Protein 4NS0 (pdb70)

Radius of gyration: 14.64 Å; Cα contacts (8 Å, |Δi|>4): 319; chains: 1; bounding box: 28×30×43 Å

InterPro domains:
  IPR000008 C2 domain [PF00168] (398-503)
  IPR000008 C2 domain [PF00168] (557-660)
  IPR000008 C2 domain [PR00360] (572-584)
  IPR000008 C2 domain [PR00360] (601-614)
  IPR000008 C2 domain [PR00360] (625-633)
  IPR000008 C2 domain [PS50004] (382-504)
  IPR000008 C2 domain [PS50004] (540-673)
  IPR000008 C2 domain [SM00239] (398-503)
  IPR000008 C2 domain [SM00239] (556-670)
  IPR001565 Synaptotagmin [PR00399] (544-559)
  IPR001565 Synaptotagmin [PR00399] (559-572)
  IPR001565 Synaptotagmin [PR00399] (616-631)
  IPR001565 Synaptotagmin [PR00399] (636-646)
  IPR010911 Rab-binding domain [PS50916] (40-157)
  IPR011011 Zinc finger, FYVE/PHD-type [SSF57903] (45-164)
  IPR013083 Zinc finger, RING/FYVE/PHD-type [G3DSA:3.30.40.10] (37-170)
  IPR017455 Zinc finger, FYVE-related [PS50178] (88-145)
  IPR028698 Rabphilin-3A, FYVE domain [cd15762] (88-168)
  IPR035892 C2 domain superfamily [G3DSA:2.60.40.150] (373-510)
  IPR035892 C2 domain superfamily [G3DSA:2.60.40.150] (519-684)

Nearest PDB structures (foldseek):
  4ns0-assembly1_A  TM=1.008E+00  e=4.549E-25  Rattus norvegicus
  4lcv-assembly3_C  TM=9.552E-01  e=8.498E-20  Rattus norvegicus
  4lcv-assembly4_D  TM=9.697E-01  e=1.005E-18  Rattus norvegicus
  4ts6-assembly1_A  TM=8.677E-01  e=3.413E-12  Drosophila melanogaster
  2bwq-assembly1_A  TM=8.516E-01  e=2.772E-11  Rattus norvegicus

CATH classification: 2.60.40.150

Secondary structure (DSSP, 8-state):
---EEEEEEEEEGGGTEEEEEEEEEESPPP--TTS---EEEEEEEES--SGGGEEEPPP--S-SS-EEEEEEEEES--HHHHHH-EEEEEEEEE-TTS-EEEEEEEEEEGGG--TT--EEEEEE-B--

Sequence (128 aa):
TLGALEFSLLYDQDNSNLQCCTIIRAKGLKPMDSNGLADPYVKLHLLPGASKSNKLRTKTLRNTRNPVWNETLQYHGITEEDMQRKTLRISVCDEDKFGHNEFIGETRFSLKKLKANQRKNFNICLERV

GO terms:
  GO:0005509 calcium ion binding (F, IDA)
  GO:0005544 calcium-dependent phospholipid binding (F, IDA)
  GO:0043197 dendritic spine (C, IDA)
  GO:0045211 postsynaptic membrane (C, IDA)
  GO:0008021 synaptic vesicle (C, IDA)
  GO:0016020 membrane (C, EXP)
  GO:2000310 regulation of NMDA receptor activity (P, IMP)
  GO:0097061 dendritic spine organization (P, IMP)
  GO:0005515 protein binding (F, IPI)
  GO:0070679 inositol 1,4,5 trisphosphate binding (F, IDA)
  GO:0005546 phosphatidylinositol-4,5-bisphosphate binding (F, IDA)
  GO:0019898 extrinsic component of membrane (C, IDA)
  GO:0030141 secretory granule (C, IDA)
  GO:0030672 synaptic vesicle membrane (C, IDA)
  GO:0008270 zinc ion binding (F, IDA)
  GO:0008430 selenium binding (F, IDA)
  GO:0042301 phosphate ion binding (F, IDA)
  GO:0044877 protein-containing complex binding (F, IDA)
  GO:0032991 protein-containing complex (C, IDA)
  GO:0005509 calcium ion binding (F, TAS)

Solvent-accessible surface area: 7291 Å² total; per-residue (Å²): 144,32,10,26,0,44,2,5,0,33,8,44,81,125,103,39,8,0,42,0,26,0,49,85,0,96,44,5,80,76,79,81,114,110,22,67,21,24,0,13,0,32,0,28,7,61,94,39,95,72,187,95,19,87,49,99,2,146,33,33,201,137,35,110,84,1,84,18,118,52,58,16,79,12,129,53,8,65,71,56,30,15,56,188,40,35,0,48,0,1,0,0,16,52,44,131,174,53,130,67,55,58,0,0,10,26,119,21,48,1,105,130,16,86,41,93,114,112,85,111,23,110,45,95,9,116,131,145

Structure (mmCIF, N/CA/C/O backbone):
data_4NS0
#
_entry.id   4NS0
#
_cell.length_a   37.970
_cell.length_b   38.910
_cell.length_c   88.720
_cell.angle_alpha   90.00
_cell.angle_beta   90.00
_cell.angle_gamma   90.00
#
_symmetry.space_group_name_H-M   'P 21 21 21'
#
loop_
_entity.id
_entity.type
_entity.pdbx_description
1 polymer Rabphilin-3A
2 non-polymer '[(2R)-2-octanoyloxy-3-[oxidanyl-[(1R,2R,3S,4R,5R,6S)-2,3,6-tris(oxidanyl)-4,5-diphosphonooxy-cyclohexyl]oxy-phosphoryl]oxy-propyl] octanoate'
3 non-polymer 'SULFATE ION'
4 water water
#
loop_
_atom_site.group_PDB
_atom_site.id
_atom_site.type_symbol
_atom_site.label_atom_id
_atom_site.label_alt_id
_atom_site.label_comp_id
_atom_site.label_asym_id
_atom_site.label_entity_id
_atom_site.label_seq_id
_atom_site.pdbx_PDB_ins_code
_atom_site.Cartn_x
_atom_site.Cartn_y
_atom_site.Cartn_z
_atom_site.occupancy
_atom_site.B_iso_or_equiv
_atom_site.auth_seq_id
_atom_site.auth_comp_id
_atom_site.auth_asym_id
_atom_site.auth_atom_id
_atom_site.pdbx_PDB_model_num
ATOM 1 N N . THR A 1 5 ? -4.473 18.944 37.494 1.00 36.96 382 THR A N 1
ATOM 2 C CA . THR A 1 5 ? -3.476 19.678 38.316 1.00 35.09 382 THR A CA 1
ATOM 3 C C . THR A 1 5 ? -2.355 18.771 38.840 1.00 32.25 382 THR A C 1
ATOM 4 O O . THR A 1 5 ? -1.768 19.054 39.888 1.00 30.77 382 THR A O 1
ATOM 8 N N . LEU A 1 6 ? -2.044 17.698 38.115 1.00 29.02 383 LEU A N 1
ATOM 9 C CA . LEU A 1 6 ? -0.963 16.793 38.532 1.00 27.10 383 LEU A CA 1
ATOM 10 C C . LEU A 1 6 ? 0.397 17.437 38.340 1.00 24.61 383 LEU A C 1
ATOM 11 O O . LEU A 1 6 ? 1.290 17.271 39.165 1.00 23.73 383 LEU A O 1
ATOM 16 N N . GLY A 1 7 ? 0.550 18.169 37.243 1.00 22.93 384 GLY A N 1
ATOM 17 C CA . GLY A 1 7 ? 1.820 18.812 36.922 1.00 22.79 384 GLY A CA 1
ATOM 18 C C . GLY A 1 7 ? 2.179 18.673 35.461 1.00 21.40 384 GLY A C 1
ATOM 19 O O . GLY A 1 7 ? 1.709 17.770 34.779 1.00 21.43 384 GLY A O 1
ATOM 20 N N . ALA A 1 8 ? 3.014 19.584 34.984 1.00 21.11 385 ALA A N 1
ATOM 21 C CA . ALA A 1 8 ? 3.369 19.638 33.566 1.00 20.97 385 ALA A CA 1
ATOM 22 C C . ALA A 1 8 ? 4.800 19.161 33.351 1.00 19.78 385 ALA A C 1
ATOM 23 O O . ALA A 1 8 ? 5.693 19.567 34.072 1.00 18.56 385 ALA A O 1
ATOM 25 N N . LEU A 1 9 ? 5.004 18.305 32.352 1.00 19.87 386 LEU A N 1
ATOM 26 C CA . LEU A 1 9 ? 6.329 17.752 32.059 1.00 19.55 386 LEU A CA 1
ATOM 27 C C . LEU A 1 9 ? 6.860 18.264 30.724 1.00 19.91 386 LEU A C 1
ATOM 28 O O . LEU A 1 9 ? 6.109 18.396 29.762 1.00 20.30 386 LEU A O 1
ATOM 33 N N . GLU A 1 10 ? 8.162 18.519 30.679 1.00 20.14 387 GLU A N 1
ATOM 34 C CA . GLU A 1 10 ? 8.832 18.991 29.475 1.00 20.94 387 GLU A CA 1
ATOM 35 C C . GLU A 1 10 ? 9.922 18.003 29.085 1.00 19.19 387 GLU A C 1
ATOM 36 O O . GLU A 1 10 ? 10.703 17.576 29.925 1.00 17.96 387 GLU A O 1
ATOM 42 N N . PHE A 1 11 ? 9.966 17.639 27.808 1.00 18.71 388 PHE A N 1
ATOM 43 C CA . PHE A 1 11 ? 10.951 16.689 27.300 1.00 18.19 388 PHE A CA 1
ATOM 44 C C . PHE A 1 11 ? 11.115 16.796 25.787 1.00 17.89 388 PHE A C 1
ATOM 45 O O . PHE A 1 11 ? 10.266 17.360 25.096 1.00 16.86 388 PHE A O 1
ATOM 53 N N . SER A 1 12 ? 12.231 16.265 25.299 1.00 18.02 389 SER A N 1
ATOM 54 C CA . SER A 1 12 ? 12.563 16.276 23.870 1.00 18.52 389 SER A CA 1
ATOM 55 C C . SER A 1 12 ? 13.056 14.907 23.444 1.00 18.76 389 SER A C 1
ATOM 56 O O . SER A 1 12 ? 13.862 14.287 24.137 1.00 18.48 389 SER A O 1
ATOM 59 N N . LEU A 1 13 ? 12.576 14.456 22.287 1.00 19.01 390 LEU A N 1
ATOM 60 C CA . LEU A 1 13 ? 12.965 13.174 21.723 1.00 19.10 390 LEU A CA 1
ATOM 61 C C . LEU A 1 13 ? 13.668 13.340 20.379 1.00 19.13 390 LEU A C 1
ATOM 62 O O . LEU A 1 13 ? 13.287 14.193 19.568 1.00 19.14 390 LEU A O 1
ATOM 67 N N . LEU A 1 14 ? 14.680 12.502 20.162 1.00 19.44 391 LEU A N 1
ATOM 68 C CA . LEU A 1 14 ? 15.393 12.413 18.891 1.00 19.71 391 LEU A CA 1
ATOM 69 C C . LEU A 1 14 ? 15.807 10.964 18.648 1.00 19.28 391 LEU A C 1
ATOM 70 O O . LEU A 1 14 ? 16.451 10.347 19.490 1.00 17.94 391 LEU A O 1
ATOM 75 N N . TYR A 1 15 ? 15.428 10.435 17.487 1.00 19.57 392 TYR A N 1
ATOM 76 C CA . TYR A 1 15 ? 15.864 9.116 17.060 1.00 20.21 392 TYR A CA 1
ATOM 77 C C . TYR A 1 15 ? 16.963 9.251 16.036 1.00 20.49 392 TYR A C 1
ATOM 78 O O . TYR A 1 15 ? 16.699 9.429 14.845 1.00 20.63 392 TYR A O 1
ATOM 87 N N . ASP A 1 16 ? 18.198 9.166 16.522 1.00 21.43 393 ASP A N 1
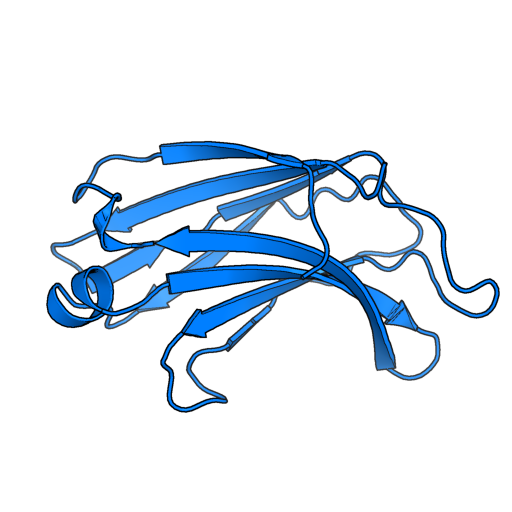ATOM 88 C CA . ASP A 1 16 ? 19.387 9.087 15.676 1.00 21.93 393 ASP A CA 1
ATOM 89 C C . ASP A 1 16 ? 19.417 7.710 15.013 1.00 21.79 393 ASP A C 1
ATOM 90 O O . ASP A 1 16 ? 20.008 6.757 15.529 1.00 20.98 393 ASP A O 1
ATOM 95 N N . GLN A 1 17 ? 18.751 7.630 13.867 1.00 22.16 394 GLN A N 1
ATOM 96 C CA . GLN A 1 17 ? 18.459 6.364 13.210 1.00 22.47 394 GLN A CA 1
ATOM 97 C C . GLN A 1 17 ? 19.716 5.603 12.826 1.00 22.37 394 GLN A C 1
ATOM 98 O O . GLN A 1 17 ? 19.841 4.412 13.122 1.00 22.32 394 GLN A O 1
ATOM 104 N N . ASP A 1 18 ? 20.641 6.296 12.169 1.00 22.69 395 ASP A N 1
ATOM 105 C CA . ASP A 1 18 ? 21.878 5.681 11.672 1.00 23.37 395 ASP A CA 1
ATOM 106 C C . ASP A 1 18 ? 22.710 5.022 12.779 1.00 21.56 395 ASP A C 1
ATOM 107 O O . ASP A 1 18 ? 23.435 4.066 12.532 1.00 20.97 395 ASP A O 1
ATOM 112 N N . ASN A 1 19 ? 22.585 5.523 14.003 1.00 20.17 396 ASN A N 1
ATOM 113 C CA . ASN A 1 19 ? 23.300 4.951 15.131 1.00 19.30 396 ASN A CA 1
ATOM 114 C C . ASN A 1 19 ? 22.435 4.116 16.079 1.00 18.03 396 ASN A C 1
ATOM 115 O O . ASN A 1 19 ? 22.900 3.685 17.127 1.00 17.74 396 ASN A O 1
ATOM 120 N N . SER A 1 20 ? 21.198 3.849 15.673 1.00 18.28 397 SER A N 1
ATOM 121 C CA . SER A 1 20 ? 20.267 3.035 16.450 1.00 18.27 397 SER A CA 1
ATOM 122 C C . SER A 1 20 ? 20.171 3.549 17.884 1.00 18.12 397 SER A C 1
ATOM 123 O O . SER A 1 20 ? 20.296 2.786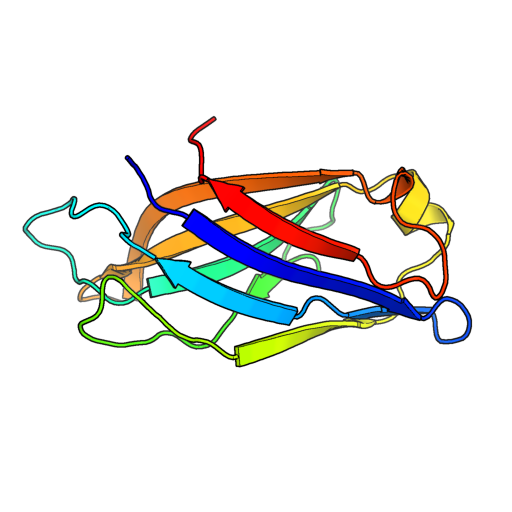 18.826 1.00 17.62 397 SER A O 1
ATOM 126 N N . ASN A 1 21 ? 19.938 4.853 18.007 1.00 18.84 398 ASN A N 1
ATOM 127 C CA . ASN A 1 21 ? 19.963 5.553 19.293 1.00 19.55 398 ASN A CA 1
ATOM 128 C C . ASN A 1 21 ? 18.781 6.510 19.463 1.00 19.06 398 ASN A C 1
ATOM 129 O O . ASN A 1 21 ? 18.675 7.516 18.769 1.00 18.40 398 ASN A O 1
ATOM 134 N N . LEU A 1 22 ? 17.896 6.191 20.402 1.00 19.12 399 LEU A N 1
ATOM 135 C CA . LEU A 1 22 ? 16.796 7.078 20.764 1.00 19.20 399 LEU A CA 1
ATOM 136 C C . LEU A 1 22 ? 17.165 7.900 21.989 1.00 19.61 399 LEU A C 1
ATOM 137 O O . LEU A 1 22 ? 17.304 7.355 23.092 1.00 19.04 399 LEU A O 1
ATOM 142 N N . GLN A 1 23 ? 17.308 9.206 21.795 1.00 19.63 400 GLN A N 1
ATOM 143 C CA . GLN A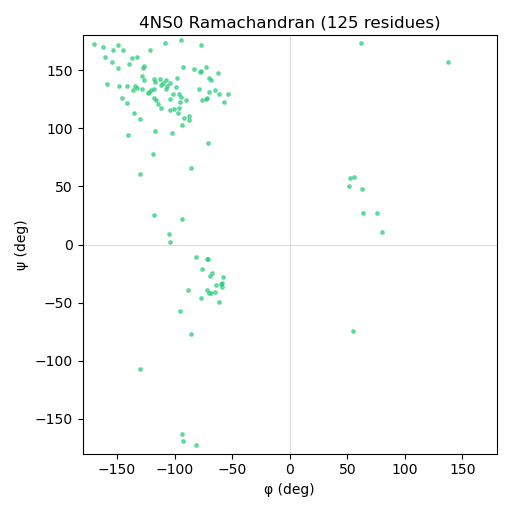 1 23 ? 17.767 10.102 22.853 1.00 20.33 400 GLN A CA 1
ATOM 144 C C . GLN A 1 23 ? 16.579 10.823 23.466 1.00 19.07 400 GLN A C 1
ATOM 145 O O . GLN A 1 23 ? 15.892 11.588 22.773 1.00 18.19 400 GLN A O 1
ATOM 151 N N . CYS A 1 24 ? 16.336 10.563 24.753 1.00 17.99 401 CYS A N 1
ATOM 152 C CA A CYS A 1 24 ? 15.211 11.148 25.472 0.50 17.45 401 CYS A CA 1
ATOM 153 C CA B CYS A 1 24 ? 15.208 11.171 25.465 0.50 18.43 401 CYS A CA 1
ATOM 154 C C . CYS A 1 24 ? 15.709 12.143 26.518 1.00 17.54 401 CYS A C 1
ATOM 155 O O . CYS A 1 24 ? 16.251 11.745 27.566 1.00 16.60 401 CYS A O 1
ATOM 160 N N . THR A 1 25 ? 15.535 13.429 26.230 1.00 17.05 402 THR A N 1
ATOM 161 C CA . THR A 1 25 ? 15.978 14.484 27.135 1.00 16.73 402 THR A CA 1
ATOM 162 C C . THR A 1 25 ? 14.842 14.854 28.077 1.00 16.31 402 THR A C 1
ATOM 163 O O . THR A 1 25 ? 13.844 15.446 27.659 1.00 15.53 402 THR A O 1
ATOM 167 N N . ILE A 1 26 ? 14.992 14.469 29.342 1.00 15.91 403 ILE A N 1
ATOM 168 C CA . ILE A 1 26 ? 14.020 14.804 30.368 1.00 16.26 403 ILE A CA 1
ATOM 169 C C . ILE A 1 26 ? 14.405 16.161 30.933 1.00 15.54 403 ILE A C 1
ATOM 170 O O . ILE A 1 26 ? 15.384 16.279 31.671 1.00 15.94 403 ILE A O 1
ATOM 175 N N . ILE A 1 27 ? 13.623 17.174 30.590 1.00 15.38 404 ILE A N 1
ATOM 176 C CA . ILE A 1 27 ? 13.979 18.561 30.872 1.00 15.57 404 ILE A CA 1
ATOM 177 C C . ILE A 1 27 ? 13.554 18.979 32.286 1.00 15.77 404 ILE A C 1
ATOM 178 O O . ILE A 1 27 ? 14.386 19.047 33.197 1.00 15.33 404 ILE A O 1
ATOM 183 N N . ARG A 1 28 ? 12.266 19.237 32.474 1.00 16.49 405 ARG A N 1
ATOM 184 C CA . ARG A 1 28 ? 11.761 19.721 33.761 1.00 17.14 405 ARG A CA 1
ATOM 185 C C . ARG A 1 28 ? 10.308 19.335 33.965 1.00 16.82 405 ARG A C 1
ATOM 186 O O . ARG A 1 28 ? 9.628 18.924 33.039 1.00 16.73 405 ARG A O 1
ATOM 194 N N . ALA A 1 29 ? 9.846 19.490 35.197 1.00 17.21 406 ALA A N 1
ATOM 195 C CA . ALA A 1 29 ? 8.431 19.447 35.507 1.00 17.46 406 ALA A CA 1
ATOM 196 C C . ALA A 1 29 ? 8.049 20.686 36.295 1.00 17.79 406 ALA A C 1
ATOM 197 O O . ALA A 1 29 ? 8.866 21.265 37.002 1.00 17.68 406 ALA A O 1
ATOM 199 N N . LYS A 1 30 ? 6.795 21.094 36.152 1.00 19.21 407 LYS A N 1
ATOM 200 C CA . LYS A 1 30 ? 6.289 22.277 36.834 1.00 20.23 407 LYS A CA 1
ATOM 201 C C . LYS A 1 30 ? 4.996 21.945 37.577 1.00 19.51 407 LYS A C 1
ATOM 202 O O . LYS A 1 30 ? 4.110 21.312 37.029 1.00 19.72 407 LYS A O 1
ATOM 208 N N . GLY A 1 31 ? 4.902 22.383 38.823 1.00 19.37 408 GLY A N 1
ATOM 209 C CA . GLY A 1 31 ? 3.686 22.218 39.611 1.00 19.65 408 GLY A CA 1
ATOM 210 C C . GLY A 1 31 ? 3.302 20.771 39.867 1.00 19.21 408 GLY A C 1
ATOM 211 O O . GLY A 1 31 ? 2.150 20.395 39.685 1.00 19.71 408 GLY A O 1
ATOM 212 N N . LEU A 1 32 ? 4.269 19.965 40.287 1.00 18.82 409 LEU A N 1
ATOM 213 C CA . LEU A 1 32 ? 4.007 18.579 40.679 1.00 18.88 409 LEU A CA 1
ATOM 214 C C . LEU A 1 32 ? 3.115 18.562 41.912 1.00 19.06 409 LEU A C 1
ATOM 215 O O . LEU A 1 32 ? 3.366 19.288 42.851 1.00 18.74 409 LEU A O 1
ATOM 220 N N . LYS A 1 33 ? 2.070 17.740 41.880 1.00 20.48 410 LYS A N 1
ATOM 221 C CA . LYS A 1 33 ? 1.021 17.778 42.904 1.00 20.78 410 LYS A CA 1
ATOM 222 C C . LYS A 1 33 ? 1.509 17.214 44.222 1.00 20.10 410 LYS A C 1
ATOM 223 O O . LYS A 1 33 ? 1.997 16.079 44.266 1.00 19.23 410 LYS A O 1
ATOM 229 N N . PRO A 1 34 ? 1.375 18.000 45.300 1.00 20.57 411 PRO A N 1
ATOM 230 C CA . PRO A 1 34 ? 1.612 17.499 46.652 1.00 21.39 411 PRO A CA 1
ATOM 231 C C . PRO A 1 34 ? 0.646 16.364 47.006 1.00 21.66 411 PRO A C 1
ATOM 232 O O . PRO A 1 34 ? -0.554 16.499 46.790 1.00 20.67 411 PRO A O 1
ATOM 236 N N . MET A 1 35 ? 1.167 15.247 47.502 1.00 21.88 412 MET A N 1
ATOM 237 C CA . MET A 1 35 ? 0.313 14.087 47.778 1.00 23.37 412 MET A CA 1
ATOM 238 C C . MET A 1 35 ? 0.521 13.531 49.189 1.00 21.38 412 MET A C 1
ATOM 239 O O . MET A 1 35 ? 0.064 14.151 50.150 1.00 20.75 412 MET A O 1
ATOM 244 N N . ASP A 1 36 ? 1.173 12.378 49.319 1.00 19.50 413 ASP A N 1
ATOM 245 C CA . ASP A 1 36 ? 1.306 11.718 50.612 1.00 19.04 413 ASP A CA 1
ATOM 246 C C . ASP A 1 36 ? 1.971 12.661 51.614 1.00 17.72 413 ASP A C 1
ATOM 247 O O . ASP A 1 36 ? 3.069 13.120 51.384 1.00 16.35 413 ASP A O 1
ATOM 252 N N . SER A 1 37 ? 1.297 12.922 52.729 1.00 17.14 414 SE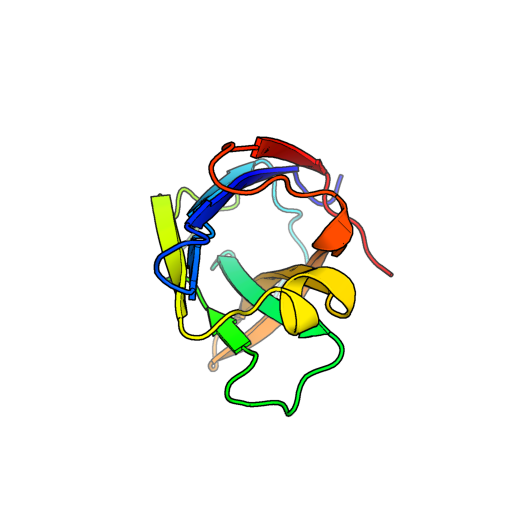R A N 1
ATOM 253 C CA . SER A 1 37 ? 1.849 13.771 53.787 1.00 16.86 414 SER A CA 1
ATOM 254 C C . SER A 1 37 ? 3.170 13.233 54.333 1.00 16.87 414 SER A C 1
ATOM 255 O O . SER A 1 37 ? 4.060 14.006 54.668 1.00 17.54 414 SER A O 1
ATOM 258 N N . ASN A 1 38 ? 3.282 11.916 54.435 1.00 16.98 415 ASN A N 1
ATOM 259 C CA . ASN A 1 38 ? 4.494 11.275 54.959 1.00 17.77 415 ASN A CA 1
ATOM 260 C C . ASN A 1 38 ? 5.623 11.135 53.924 1.00 17.69 415 ASN A C 1
ATOM 261 O O . ASN A 1 38 ? 6.752 10.814 54.282 1.00 18.39 415 ASN A O 1
ATOM 266 N N . GLY A 1 39 ? 5.313 11.386 52.653 1.00 17.43 416 GLY A N 1
ATOM 267 C CA . GLY A 1 39 ? 6.288 11.285 51.573 1.00 17.72 416 GLY A CA 1
ATOM 268 C C . GLY A 1 39 ? 7.165 12.510 51.451 1.00 17.56 416 GLY A C 1
ATOM 269 O O . GLY A 1 39 ? 7.115 13.409 52.284 1.00 17.96 416 GLY A O 1
ATOM 270 N N . LEU A 1 40 ? 7.968 12.541 50.391 1.00 17.35 417 LEU A N 1
ATOM 271 C CA . LEU A 1 40 ? 8.885 13.641 50.153 1.00 17.03 417 LEU A CA 1
ATOM 272 C C . LEU A 1 40 ? 8.686 14.218 48.765 1.00 16.55 417 LEU A C 1
ATOM 273 O O . LEU A 1 40 ? 8.249 13.530 47.843 1.00 16.22 417 LEU A O 1
ATOM 278 N N . ALA A 1 41 ? 9.021 15.492 48.621 1.00 16.02 418 ALA A N 1
ATOM 279 C CA . ALA A 1 41 ? 9.055 16.119 47.315 1.00 16.38 418 ALA A CA 1
ATOM 280 C C . ALA A 1 41 ? 10.417 15.856 46.675 1.00 15.82 418 ALA A C 1
ATOM 281 O O . ALA A 1 41 ? 11.191 16.784 46.446 1.00 15.44 418 ALA A O 1
ATOM 283 N N . ASP A 1 42 ? 10.680 14.578 46.381 1.00 15.45 419 ASP A N 1
ATOM 284 C CA . ASP A 1 42 ? 11.937 14.128 45.771 1.00 15.21 419 ASP A CA 1
ATOM 285 C C . ASP A 1 42 ? 11.632 13.479 44.429 1.00 14.79 419 ASP A C 1
ATOM 286 O O . ASP A 1 42 ? 11.617 12.248 44.310 1.00 14.41 419 ASP A O 1
ATOM 291 N N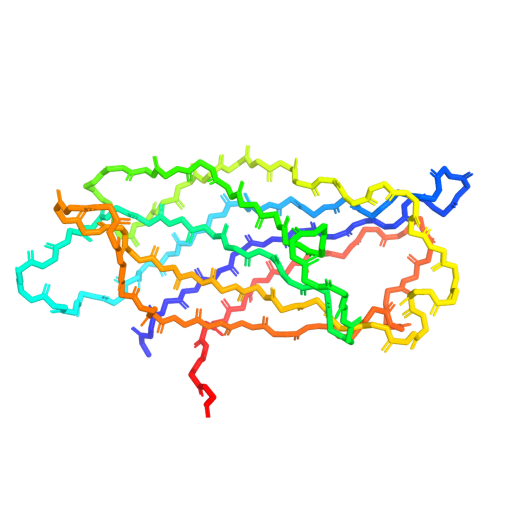 . PRO A 1 43 ? 11.376 14.308 43.404 1.00 14.92 420 PRO A N 1
ATOM 292 C CA . PRO A 1 43 ? 10.909 13.788 42.122 1.00 14.85 420 PRO A CA 1
ATOM 293 C C . PRO A 1 43 ? 11.978 13.145 41.227 1.00 14.78 420 PRO A C 1
ATOM 294 O O . PRO A 1 43 ? 13.148 13.536 41.254 1.00 14.69 420 PRO A O 1
ATOM 298 N N . TYR A 1 44 ? 11.546 12.164 40.437 1.00 14.74 421 TYR A N 1
ATOM 299 C CA . TYR A 1 44 ? 12.376 11.539 39.407 1.00 14.81 421 TYR A CA 1
ATOM 300 C C . TYR A 1 44 ? 11.511 10.958 38.298 1.00 14.37 421 TYR A C 1
ATOM 301 O O . TYR A 1 44 ? 10.327 10.670 38.487 1.00 13.44 421 TYR A O 1
ATOM 310 N N . VAL A 1 45 ? 12.110 10.797 37.126 1.00 14.87 422 VAL A N 1
ATOM 311 C CA . VAL A 1 45 ? 11.396 10.253 35.967 1.00 14.95 422 VAL A CA 1
ATOM 312 C C . VAL A 1 45 ? 11.869 8.840 35.587 1.00 14.93 422 VAL A C 1
ATOM 313 O O . VAL A 1 45 ? 13.066 8.540 35.583 1.00 14.22 422 VAL A O 1
ATOM 317 N N . LYS A 1 46 ? 10.911 7.989 35.247 1.00 15.22 423 LYS A N 1
ATOM 318 C CA . LYS A 1 46 ? 11.195 6.656 34.762 1.00 15.66 423 LYS A CA 1
ATOM 319 C C . LYS A 1 46 ? 10.689 6.514 33.342 1.00 16.43 423 LYS A C 1
ATOM 320 O O . LYS A 1 46 ? 9.605 7.007 32.995 1.00 15.27 423 LYS A O 1
ATOM 326 N N . LEU A 1 47 ? 11.496 5.840 32.531 1.00 16.64 424 LEU A N 1
ATOM 327 C CA . LEU A 1 47 ? 11.164 5.525 31.149 1.00 17.90 424 LEU A CA 1
ATOM 328 C C . LEU A 1 47 ? 10.958 4.019 31.008 1.00 18.09 424 LEU A C 1
ATOM 329 O O . LEU A 1 47 ? 11.722 3.218 31.568 1.00 16.93 424 LEU A O 1
ATOM 334 N N . HIS A 1 48 ? 9.919 3.654 30.263 1.00 19.14 425 HIS A N 1
ATOM 335 C CA . HIS A 1 48 ? 9.606 2.265 29.946 1.00 21.85 425 HIS A CA 1
ATOM 336 C C . HIS A 1 48 ? 9.243 2.144 28.468 1.00 23.14 425 HIS A C 1
ATOM 337 O O . HIS A 1 48 ? 8.437 2.918 27.963 1.00 22.90 425 HIS A O 1
ATOM 344 N N . LEU A 1 49 ? 9.831 1.156 27.794 1.00 25.75 426 LEU A N 1
ATOM 345 C CA . LEU A 1 49 ? 9.455 0.789 26.425 1.00 27.39 426 LEU A CA 1
ATOM 346 C C . LEU A 1 49 ? 8.478 -0.377 26.456 1.00 28.27 426 LEU A C 1
ATOM 347 O O . LEU A 1 49 ? 8.827 -1.466 26.914 1.00 28.91 426 LEU A O 1
ATOM 352 N N . LEU A 1 50 ? 7.267 -0.139 25.951 1.00 29.42 427 LEU A N 1
ATOM 353 C CA . LEU A 1 50 ? 6.182 -1.122 25.979 1.00 31.47 427 LEU A CA 1
ATOM 354 C C . LEU A 1 50 ? 5.729 -1.520 24.565 1.00 31.46 427 LEU A C 1
ATOM 355 O O . LEU A 1 50 ? 5.378 -0.655 23.769 1.00 31.03 427 LEU A O 1
ATOM 360 N N . PRO A 1 51 ? 5.716 -2.830 24.254 1.00 34.11 428 PRO A N 1
ATOM 361 C CA . PRO A 1 51 ? 6.100 -3.942 25.123 1.00 35.54 428 PRO A CA 1
ATOM 362 C C . PRO A 1 51 ? 7.613 -4.090 25.235 1.00 38.07 428 PRO A C 1
ATOM 363 O O . PRO A 1 51 ? 8.352 -3.766 24.298 1.00 39.42 428 PRO A O 1
ATOM 367 N N . GLY A 1 52 ? 8.062 -4.559 26.390 1.00 40.93 429 GLY A N 1
ATOM 368 C CA . GLY A 1 52 ? 9.487 -4.709 26.661 1.00 44.72 429 GLY A CA 1
ATOM 369 C C . GLY A 1 52 ? 9.740 -5.923 27.521 1.00 48.04 429 GLY A C 1
ATOM 370 O O . GLY A 1 52 ? 8.810 -6.498 28.093 1.00 48.97 429 GLY A O 1
ATOM 371 N N . ALA A 1 53 ? 11.007 -6.306 27.621 1.00 51.86 430 ALA A N 1
ATOM 372 C CA . ALA A 1 53 ? 11.391 -7.496 28.375 1.00 55.22 430 ALA A CA 1
ATOM 373 C C . ALA A 1 53 ? 11.785 -7.190 29.828 1.00 55.70 430 ALA A C 1
ATOM 374 O O . ALA A 1 53 ? 12.494 -7.980 30.447 1.00 58.76 430 ALA A O 1
ATOM 376 N N . SER A 1 54 ? 11.320 -6.057 30.363 1.00 56.63 431 SER A N 1
ATOM 377 C CA . SER A 1 54 ? 11.638 -5.607 31.728 1.00 57.24 431 SER A CA 1
ATOM 378 C C . SER A 1 54 ? 13.137 -5.351 31.925 1.00 56.48 431 SER A C 1
ATOM 379 O O . SER A 1 54 ? 13.940 -5.625 31.032 1.00 57.78 431 SER A O 1
ATOM 382 N N . LYS A 1 55 ? 13.500 -4.809 33.088 1.00 52.43 432 LYS A N 1
ATOM 383 C CA . LYS A 1 55 ? 14.897 -4.478 33.421 1.00 50.69 432 LYS A CA 1
ATOM 384 C C . LYS A 1 55 ? 15.588 -3.564 32.390 1.00 45.75 432 LYS A C 1
ATOM 385 O O . LYS A 1 55 ? 15.797 -2.376 32.651 1.00 46.69 432 LYS A O 1
ATOM 391 N N . SER A 1 56 ? 15.945 -4.122 31.235 1.00 41.09 433 SER A N 1
ATOM 392 C CA . SER A 1 56 ? 16.637 -3.369 30.190 1.00 37.94 433 SER A CA 1
ATOM 393 C C . SER A 1 56 ? 15.776 -2.297 29.513 1.00 35.20 433 SER A C 1
ATOM 394 O O . SER A 1 56 ? 16.309 -1.297 29.025 1.00 35.02 433 SER A O 1
ATOM 397 N N . ASN A 1 57 ? 14.458 -2.493 29.489 1.00 31.17 434 ASN A N 1
ATOM 398 C CA . ASN A 1 57 ? 13.554 -1.497 28.905 1.00 28.97 434 ASN A CA 1
ATOM 399 C C . ASN A 1 57 ? 13.425 -0.226 29.752 1.00 26.58 434 ASN A C 1
ATOM 400 O O . ASN A 1 57 ? 12.901 0.786 29.288 1.00 26.34 434 ASN A O 1
ATOM 405 N N . LYS A 1 58 ? 13.913 -0.284 30.988 1.00 25.14 435 LYS A N 1
ATOM 406 C CA . LYS A 1 58 ? 13.741 0.795 31.960 1.00 24.31 435 LYS A CA 1
ATOM 407 C C . LYS A 1 58 ? 14.977 1.705 32.063 1.00 22.56 435 LYS A C 1
ATOM 408 O O . LYS A 1 58 ? 16.109 1.226 32.114 1.00 21.20 435 LYS A O 1
ATOM 414 N N . LEU A 1 59 ? 14.740 3.016 32.085 1.00 20.41 436 LEU A N 1
ATOM 415 C CA . LEU A 1 59 ? 15.772 3.987 32.412 1.00 19.90 436 LEU A CA 1
ATOM 416 C C . LEU A 1 59 ? 15.202 4.963 33.418 1.00 19.62 436 LEU A C 1
ATOM 417 O O . LEU A 1 59 ? 13.980 5.068 33.561 1.00 19.79 436 LEU A O 1
ATOM 422 N N . ARG A 1 60 ? 16.089 5.671 34.108 1.00 18.51 437 ARG A N 1
ATOM 423 C CA . ARG A 1 60 ? 15.698 6.508 35.225 1.00 18.47 437 ARG A CA 1
ATOM 424 C C . ARG A 1 60 ? 16.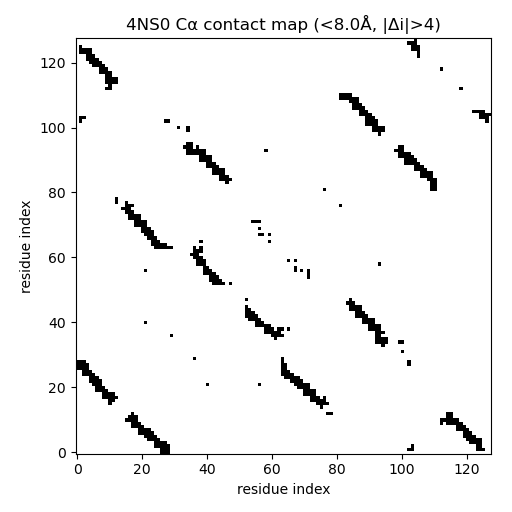588 7.735 35.361 1.00 17.12 437 ARG A C 1
ATOM 425 O O . ARG A 1 60 ? 17.807 7.637 35.281 1.00 16.36 437 ARG A O 1
ATOM 433 N N . THR A 1 61 ? 15.962 8.880 35.606 1.00 15.83 438 THR A N 1
ATOM 434 C CA . THR A 1 61 ? 16.677 10.128 35.858 1.00 15.40 438 THR A CA 1
ATOM 435 C C . THR A 1 61 ? 17.249 10.201 37.264 1.00 15.67 438 THR A C 1
ATOM 436 O O . THR A 1 61 ? 16.951 9.369 38.116 1.00 14.98 438 THR A O 1
ATOM 440 N N . LYS A 1 62 ? 18.053 11.231 37.492 1.00 16.76 439 LYS A N 1
ATOM 441 C CA . LYS A 1 62 ? 18.498 11.597 38.839 1.00 18.49 439 LYS A CA 1
ATOM 442 C C . LYS A 1 62 ? 17.298 11.988 39.700 1.00 17.87 439 LYS A C 1
ATOM 443 O O . LYS A 1 62 ? 16.308 12.514 39.192 1.00 17.63 439 LYS A O 1
ATOM 449 N N . THR A 1 63 ? 17.387 11.707 40.997 1.00 17.58 440 THR A N 1
ATOM 450 C CA . THR A 1 63 ? 16.372 12.122 41.956 1.00 17.70 440 THR A CA 1
ATOM 451 C C . THR A 1 63 ? 16.786 13.448 42.587 1.00 18.33 440 THR A C 1
ATOM 452 O O . THR A 1 63 ? 17.898 13.592 43.094 1.00 17.72 440 THR A O 1
ATOM 456 N N . LEU A 1 64 ? 15.887 14.418 42.527 1.00 18.93 441 LEU A N 1
ATOM 457 C CA . LEU A 1 64 ? 16.125 15.719 43.122 1.00 20.17 441 LEU A CA 1
ATOM 458 C C . LEU A 1 64 ? 15.534 15.741 44.540 1.00 20.43 441 LEU A C 1
ATOM 459 O O . LEU A 1 64 ? 14.922 14.767 44.979 1.00 19.88 441 LEU A O 1
ATOM 464 N N . ARG A 1 65 ? 15.740 16.837 45.258 1.00 21.45 442 ARG A N 1
ATOM 465 C CA . ARG A 1 65 ? 15.346 16.920 46.668 1.00 22.45 442 ARG A CA 1
ATOM 466 C C . ARG A 1 65 ? 14.613 18.212 46.929 1.00 21.23 442 ARG A C 1
ATOM 467 O O . ARG A 1 65 ? 15.047 19.259 46.481 1.00 20.12 442 ARG A O 1
ATOM 475 N N . ASN A 1 66 ? 13.504 18.119 47.662 1.00 21.49 443 ASN A N 1
ATOM 476 C CA . ASN A 1 66 ? 12.758 19.287 48.139 1.00 21.40 443 ASN A CA 1
ATOM 477 C C . ASN A 1 66 ? 12.341 20.240 47.016 1.00 19.93 443 ASN A C 1
ATOM 478 O O . ASN A 1 66 ? 12.694 21.406 47.026 1.00 19.37 443 ASN A O 1
ATOM 483 N N . THR A 1 67 ? 11.586 19.731 46.047 1.00 19.31 444 THR A N 1
ATOM 484 C CA . THR A 1 67 ? 11.110 20.555 44.938 1.00 18.97 444 THR A CA 1
ATOM 485 C C . THR A 1 67 ? 9.881 19.943 44.256 1.00 19.20 444 THR A C 1
ATOM 486 O O . THR A 1 67 ? 9.809 18.729 44.051 1.00 18.71 444 THR A O 1
ATOM 490 N N . ARG A 1 68 ? 8.916 20.800 43.931 1.00 19.77 445 ARG A N 1
ATOM 491 C CA . ARG A 1 68 ? 7.768 20.443 43.099 1.00 20.76 445 ARG A CA 1
ATOM 492 C C . ARG A 1 68 ? 7.927 21.001 41.675 1.00 19.33 445 ARG A C 1
ATOM 493 O O . ARG A 1 68 ? 7.041 20.840 40.831 1.00 18.88 445 ARG A O 1
ATOM 501 N N . ASN A 1 69 ? 9.056 21.660 41.423 1.00 18.93 446 ASN A N 1
ATOM 502 C CA . ASN A 1 69 ? 9.384 22.187 40.107 1.00 18.68 446 ASN A CA 1
ATOM 503 C C . ASN A 1 69 ? 10.784 21.771 39.675 1.00 17.81 446 ASN A C 1
ATOM 504 O O . ASN A 1 69 ? 11.631 22.620 39.437 1.00 16.43 446 ASN A O 1
ATOM 509 N N . PRO A 1 70 ? 11.027 20.452 39.555 1.00 16.90 447 PRO A N 1
ATOM 510 C CA . PRO A 1 70 ? 12.362 19.938 39.304 1.00 16.92 447 PRO A CA 1
ATOM 511 C C . PRO A 1 70 ? 12.876 20.238 37.909 1.00 16.56 447 PRO A C 1
ATOM 512 O O . PRO A 1 70 ? 12.111 20.230 36.956 1.00 15.27 447 PRO A O 1
ATOM 516 N N . VAL A 1 71 ? 14.175 20.517 37.834 1.00 17.61 448 VAL A N 1
ATOM 517 C CA . VAL A 1 71 ? 14.904 20.669 36.571 1.00 18.30 448 VAL A CA 1
ATOM 518 C C . VAL A 1 71 ? 15.970 19.573 36.513 1.00 17.88 448 VAL A C 1
ATOM 519 O O . VAL A 1 71 ? 17.042 19.700 37.101 1.00 16.84 448 VAL A O 1
ATOM 523 N N . TRP A 1 72 ? 15.653 18.486 35.819 1.00 17.32 449 TRP A N 1
ATOM 524 C CA . TRP A 1 72 ? 16.586 17.380 35.659 1.00 17.42 449 TRP A CA 1
ATOM 525 C C . TRP A 1 72 ? 17.670 17.673 34.614 1.00 17.88 449 TRP A C 1
ATOM 526 O O . TRP A 1 72 ? 18.839 17.397 34.850 1.00 18.17 449 TRP A O 1
ATOM 537 N N . ASN A 1 73 ? 17.266 18.193 33.454 1.00 18.44 450 ASN A N 1
ATOM 538 C CA . ASN A 1 73 ? 18.202 18.556 32.383 1.00 18.41 450 ASN A CA 1
ATOM 539 C C . ASN A 1 73 ? 19.112 17.391 32.043 1.00 18.07 450 ASN A C 1
ATOM 540 O O . ASN A 1 73 ? 20.332 17.504 32.126 1.00 18.28 450 ASN A O 1
ATOM 545 N N . GLU A 1 74 ? 18.512 16.266 31.671 1.00 17.43 451 GLU A N 1
ATOM 546 C CA . GLU A 1 74 ? 19.249 15.023 31.516 1.00 17.95 451 GLU A CA 1
ATOM 547 C C . GLU A 1 74 ? 18.751 14.224 30.321 1.00 16.96 451 GLU A C 1
ATOM 548 O O . GLU A 1 74 ? 17.551 14.090 30.123 1.00 16.14 451 GLU A O 1
ATOM 554 N N . THR A 1 75 ? 19.683 13.678 29.545 1.00 16.69 452 THR A N 1
ATOM 555 C CA . THR A 1 75 ? 19.344 12.866 28.378 1.00 17.02 452 THR A CA 1
ATOM 556 C C . THR A 1 75 ? 19.555 11.388 28.664 1.00 16.91 452 THR A C 1
ATOM 557 O O . THR A 1 75 ? 20.665 10.941 28.909 1.00 17.76 452 THR A O 1
ATOM 561 N N . LEU A 1 76 ? 18.470 10.633 28.637 1.00 16.81 453 LEU A N 1
ATOM 562 C CA . LEU A 1 76 ? 18.534 9.189 28.785 1.00 17.08 453 LEU A CA 1
ATOM 563 C C . LEU A 1 76 ? 18.536 8.595 27.388 1.00 17.60 453 LEU A C 1
ATOM 564 O O . LEU A 1 76 ? 17.700 8.944 26.568 1.00 17.22 453 LEU A O 1
ATOM 569 N N . GLN A 1 77 ? 19.493 7.711 27.123 1.00 18.14 454 GLN A N 1
ATOM 570 C CA . GLN A 1 77 ? 19.706 7.176 25.796 1.00 18.49 454 GLN A CA 1
ATOM 571 C C . GLN A 1 77 ? 19.421 5.676 25.753 1.00 18.14 454 GLN A C 1
ATOM 572 O O . GLN A 1 77 ? 20.037 4.904 26.479 1.00 17.40 454 GLN A O 1
ATOM 578 N N . TYR A 1 78 ? 18.476 5.287 24.897 1.00 18.20 455 TYR A N 1
ATOM 579 C CA . TYR A 1 78 ? 18.222 3.886 24.584 1.00 18.65 455 TYR A CA 1
ATOM 580 C C . TYR A 1 78 ? 19.028 3.514 23.344 1.00 18.76 455 TYR A C 1
ATOM 581 O O . TYR A 1 78 ? 18.648 3.856 22.222 1.00 18.78 455 TYR A O 1
ATOM 590 N N . HIS A 1 79 ? 20.132 2.819 23.560 1.00 19.59 456 HIS A N 1
ATOM 591 C CA . HIS A 1 79 ? 20.948 2.292 22.471 1.00 20.54 456 HIS A CA 1
ATOM 592 C C . HIS A 1 79 ? 20.419 0.971 21.948 1.00 20.58 456 HIS A C 1
ATOM 593 O O . HIS A 1 79 ? 19.784 0.206 22.673 1.00 20.59 456 HIS A O 1
ATOM 600 N N . GLY A 1 80 ? 20.678 0.712 20.670 1.00 21.03 457 GLY A N 1
ATOM 601 C CA . GLY A 1 80 ? 20.212 -0.508 20.016 1.00 21.05 457 GLY A CA 1
ATOM 602 C C . GLY A 1 80 ? 18.733 -0.486 19.673 1.00 21.00 457 GLY A C 1
ATOM 603 O O . GLY A 1 80 ? 18.085 -1.533 19.605 1.00 22.05 457 GLY A O 1
ATOM 604 N N . ILE A 1 81 ? 18.196 0.709 19.462 1.00 20.81 458 ILE A N 1
ATOM 605 C CA . ILE A 1 81 ? 16.809 0.868 19.075 1.00 21.20 458 ILE A CA 1
ATOM 606 C C . ILE A 1 81 ? 16.722 0.846 17.553 1.00 21.20 458 ILE A C 1
ATOM 607 O O . ILE A 1 81 ? 17.391 1.643 16.879 1.00 19.53 458 ILE A O 1
ATOM 612 N N . THR A 1 82 ? 15.894 -0.071 17.035 1.00 21.01 459 THR A N 1
ATOM 613 C CA . THR A 1 82 ? 15.752 -0.302 15.603 1.00 22.10 459 THR A CA 1
ATOM 614 C C . THR A 1 82 ? 14.423 0.196 15.047 1.00 22.65 459 THR A C 1
ATOM 615 O O . THR A 1 82 ? 13.547 0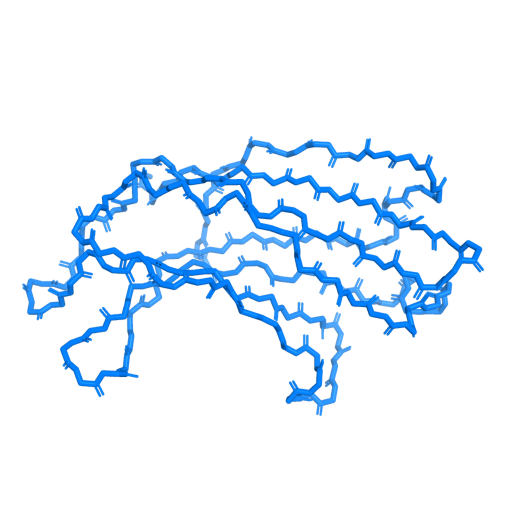.597 15.797 1.00 21.16 459 THR A O 1
ATOM 619 N N . GLU A 1 83 ? 14.287 0.140 13.720 1.00 24.11 460 GLU A N 1
ATOM 620 C CA . GLU A 1 83 ? 13.034 0.488 13.038 1.00 25.90 460 GLU A CA 1
ATOM 621 C C . GLU A 1 83 ? 11.880 -0.391 13.502 1.00 26.19 460 GLU A C 1
ATOM 622 O O . GLU A 1 83 ? 10.739 0.065 13.556 1.00 25.31 460 GLU A O 1
ATOM 624 N N . GLU A 1 84 ? 12.190 -1.652 13.810 1.00 26.65 461 GLU A N 1
ATOM 625 C CA . GLU A 1 84 ? 11.218 -2.584 14.371 1.00 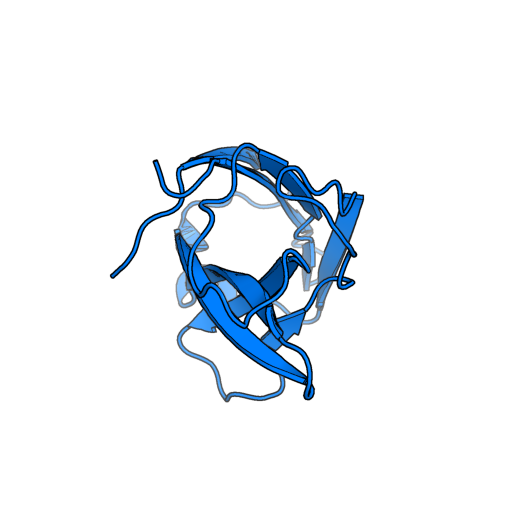27.58 461 GLU A CA 1
ATOM 626 C C . GLU A 1 84 ? 10.754 -2.145 15.754 1.00 26.93 461 GLU A C 1
ATOM 627 O O . GLU A 1 84 ? 9.571 -2.260 16.076 1.00 27.57 461 GLU A O 1
ATOM 629 N N . ASP A 1 85 ? 11.680 -1.659 16.576 1.00 26.61 462 ASP A N 1
ATOM 630 C CA . ASP A 1 85 ? 11.325 -1.146 17.901 1.00 26.09 462 ASP A CA 1
ATOM 631 C C . ASP A 1 85 ? 10.512 0.138 17.771 1.00 25.72 462 ASP A C 1
ATOM 632 O O . ASP A 1 85 ? 9.521 0.324 18.474 1.00 24.83 462 ASP A O 1
ATOM 637 N N . MET A 1 86 ? 10.914 1.013 16.852 1.00 26.04 463 MET A N 1
ATOM 638 C CA . MET A 1 86 ? 10.207 2.278 16.660 1.00 26.35 463 MET A CA 1
ATOM 639 C C . MET A 1 86 ? 8.779 2.027 16.178 1.00 27.08 463 MET A C 1
ATOM 640 O O . MET A 1 86 ? 7.866 2.750 16.553 1.00 27.84 463 MET A O 1
ATOM 645 N N . GLN A 1 87 ? 8.598 0.982 15.370 1.00 27.44 464 GLN A N 1
ATOM 646 C CA . GLN A 1 87 ? 7.281 0.574 14.877 1.00 28.10 464 GLN A CA 1
ATOM 647 C C . GLN A 1 87 ? 6.392 -0.020 15.963 1.00 27.91 464 GLN A C 1
ATOM 648 O O . GLN A 1 87 ? 5.193 0.272 16.018 1.00 28.91 464 GLN A O 1
ATOM 650 N N . ARG A 1 88 ? 6.977 -0.857 16.815 1.00 27.63 465 ARG A N 1
ATOM 651 C CA . ARG A 1 88 ? 6.211 -1.641 17.787 1.00 27.75 465 ARG A CA 1
ATOM 652 C C . ARG A 1 88 ? 5.974 -0.942 19.114 1.00 27.07 465 ARG A C 1
ATOM 653 O O . ARG A 1 88 ? 4.881 -1.046 19.688 1.00 27.63 465 ARG A O 1
ATOM 661 N N . LYS A 1 89 ? 6.986 -0.230 19.601 1.00 25.28 466 LYS A N 1
ATOM 662 C CA . LYS A 1 89 ? 7.029 0.180 21.008 1.00 24.19 466 LYS A CA 1
ATOM 663 C C . LYS A 1 89 ? 6.452 1.560 21.327 1.00 22.56 466 LYS A C 1
ATOM 664 O O . LYS A 1 89 ? 6.447 2.460 20.493 1.00 21.03 466 LYS A O 1
ATOM 670 N N . THR A 1 90 ? 5.973 1.704 22.562 1.00 21.59 467 THR A N 1
ATOM 671 C CA . THR A 1 90 ? 5.480 2.977 23.082 1.00 21.00 467 THR A CA 1
ATOM 672 C C . THR A 1 90 ? 6.340 3.419 24.274 1.00 20.05 467 THR A C 1
ATOM 673 O O . THR A 1 90 ? 6.632 2.622 25.149 1.00 20.13 467 THR A O 1
ATOM 677 N N . LEU A 1 91 ? 6.742 4.686 24.290 1.00 19.41 468 LEU A N 1
ATOM 678 C CA . LEU A 1 91 ? 7.545 5.226 25.383 1.00 19.31 468 LEU A CA 1
ATOM 679 C C . LEU A 1 91 ? 6.640 5.744 26.493 1.00 19.24 468 LEU A C 1
ATOM 680 O O . LEU A 1 91 ? 5.973 6.754 26.313 1.00 19.05 468 LEU A O 1
ATOM 685 N N . ARG A 1 92 ? 6.632 5.053 27.634 1.00 18.84 469 ARG A N 1
ATOM 686 C CA . ARG A 1 92 ? 5.894 5.509 28.801 1.00 18.81 469 ARG A CA 1
ATOM 687 C C . ARG A 1 92 ? 6.829 6.280 29.733 1.00 18.18 469 ARG A C 1
ATOM 688 O O . ARG A 1 92 ? 7.855 5.747 30.181 1.00 17.96 469 ARG A O 1
ATOM 696 N N . ILE A 1 93 ? 6.465 7.529 30.013 1.00 16.90 470 ILE A N 1
ATOM 697 C CA . ILE A 1 93 ? 7.244 8.400 30.875 1.00 16.82 470 ILE A CA 1
ATOM 698 C C . ILE A 1 93 ? 6.455 8.645 32.156 1.00 16.37 470 ILE A C 1
ATOM 699 O O . ILE A 1 93 ? 5.366 9.204 32.118 1.00 14.85 470 ILE A O 1
ATOM 704 N N . SER A 1 94 ? 7.007 8.211 33.284 1.00 15.96 471 SER A N 1
ATOM 705 C CA . SER A 1 94 ? 6.301 8.294 34.560 1.00 16.49 471 SER A CA 1
ATOM 706 C C . SER A 1 94 ? 7.087 9.091 35.577 1.00 15.86 471 SER A C 1
ATOM 707 O O . SER A 1 94 ? 8.286 8.856 35.756 1.00 15.82 471 SER A O 1
ATOM 710 N N . VAL A 1 95 ? 6.402 10.039 36.222 1.00 15.27 472 VAL A N 1
ATOM 711 C CA . VAL A 1 95 ? 6.976 10.882 37.273 1.00 15.16 472 VAL A CA 1
ATOM 712 C C . VAL A 1 95 ? 6.551 10.380 38.657 1.00 14.99 472 VAL A C 1
ATOM 713 O O . VAL A 1 95 ? 5.364 10.162 38.901 1.00 13.89 472 VAL A O 1
ATOM 717 N N . CYS A 1 96 ? 7.524 10.204 39.551 1.00 15.34 473 CYS A N 1
ATOM 718 C CA . CYS A 1 96 ? 7.275 9.701 40.909 1.00 16.57 473 CYS A CA 1
ATOM 719 C C . CYS A 1 96 ? 8.119 10.434 41.947 1.00 16.48 473 CYS A C 1
ATOM 720 O O . CYS A 1 96 ? 9.178 10.969 41.617 1.00 15.71 473 CYS A O 1
ATOM 723 N N . ASP A 1 97 ? 7.644 10.447 43.192 1.00 17.11 474 ASP A N 1
ATOM 724 C CA . ASP A 1 97 ? 8.374 11.037 44.322 1.00 17.82 474 ASP A CA 1
ATOM 725 C C . ASP A 1 97 ? 8.969 9.926 45.170 1.00 18.36 474 ASP A C 1
ATOM 726 O O . ASP A 1 97 ? 8.241 9.052 45.630 1.00 17.35 474 ASP A O 1
ATOM 731 N N . GLU A 1 98 ? 10.286 9.974 45.392 1.00 18.71 475 GLU A N 1
ATOM 732 C CA . GLU A 1 98 ? 10.953 8.974 46.213 1.00 19.56 475 GLU A CA 1
ATOM 733 C C . GLU A 1 98 ? 10.695 9.319 47.676 1.00 19.56 475 GLU A C 1
ATOM 734 O O . GLU A 1 98 ? 10.804 10.471 48.077 1.00 19.96 475 GLU A O 1
ATOM 740 N N . ASP A 1 99 ? 10.320 8.314 48.461 1.00 20.17 476 ASP A N 1
ATOM 741 C CA . ASP A 1 99 ? 9.938 8.520 49.857 1.00 20.09 476 ASP A CA 1
ATOM 742 C C . ASP A 1 99 ? 11.124 8.332 50.816 1.00 19.79 476 ASP A C 1
ATOM 743 O O . ASP A 1 99 ? 12.272 8.230 50.382 1.00 19.24 476 ASP A O 1
ATOM 748 N N . LYS A 1 100 ? 10.844 8.271 52.110 1.00 19.89 477 LYS A N 1
ATOM 749 C CA . LYS A 1 100 ? 11.900 8.238 53.118 1.00 20.80 477 LYS A CA 1
ATOM 750 C C . LYS A 1 100 ? 12.755 6.968 53.121 1.00 20.95 477 LYS A C 1
ATOM 751 O O . LYS A 1 100 ? 13.910 7.011 53.569 1.00 19.93 477 LYS A O 1
ATOM 757 N N . PHE A 1 101 ? 12.210 5.861 52.617 1.00 21.15 478 PHE A N 1
ATOM 758 C CA . PHE A 1 101 ? 12.909 4.572 52.626 1.00 23.28 478 PHE A CA 1
ATOM 759 C C . PHE A 1 101 ? 13.204 3.973 51.249 1.00 23.62 478 PHE A C 1
ATOM 760 O O . PHE A 1 101 ? 13.366 2.755 51.110 1.00 23.72 478 PHE A O 1
ATOM 768 N N . GLY A 1 102 ? 13.302 4.816 50.231 1.00 23.77 479 GLY A N 1
ATOM 769 C CA . GLY A 1 102 ? 13.697 4.346 48.911 1.00 24.11 479 GLY A CA 1
ATOM 770 C C . GLY A 1 102 ? 12.582 3.692 48.118 1.00 24.15 479 GLY A C 1
ATOM 771 O O . GLY A 1 102 ? 12.835 3.089 47.091 1.00 24.72 479 GLY A O 1
ATOM 772 N N . HIS A 1 103 ? 11.351 3.808 48.605 1.00 24.29 480 HIS A N 1
ATOM 773 C CA . HIS A 1 103 ? 10.165 3.445 47.832 1.00 23.86 480 HIS A CA 1
ATOM 774 C C . HIS A 1 103 ? 9.680 4.723 47.158 1.00 22.53 480 HIS A C 1
ATOM 775 O O . HIS A 1 103 ? 10.445 5.672 47.060 1.00 21.88 480 HIS A O 1
ATOM 782 N N . ASN A 1 104 ? 8.434 4.755 46.679 1.00 21.87 481 ASN A N 1
ATOM 783 C CA . ASN A 1 104 ? 7.919 5.942 45.996 1.00 20.83 481 ASN A CA 1
ATOM 784 C C . ASN A 1 104 ? 6.403 6.016 45.882 1.00 19.95 481 ASN A C 1
ATOM 785 O O . ASN A 1 104 ? 5.681 5.049 46.152 1.00 18.69 481 ASN A O 1
ATOM 790 N N . GLU A 1 105 ? 5.945 7.185 45.449 1.00 18.71 482 GLU A N 1
ATOM 791 C CA . GLU A 1 105 ? 4.546 7.412 45.134 1.00 18.71 482 GLU A CA 1
ATOM 792 C C . GLU A 1 105 ? 4.439 7.892 43.700 1.00 17.56 482 GLU A C 1
ATOM 793 O O . GLU A 1 105 ? 5.123 8.833 43.297 1.00 16.67 482 GLU A O 1
ATOM 799 N N . PHE A 1 106 ? 3.560 7.253 42.943 1.00 17.26 483 PHE A N 1
ATOM 800 C CA . PHE A 1 106 ? 3.318 7.611 41.550 1.00 16.97 483 PHE A CA 1
ATOM 801 C C . PHE A 1 106 ? 2.468 8.871 41.422 1.00 17.38 483 PHE A C 1
ATOM 802 O O . PHE A 1 106 ? 1.365 8.934 41.962 1.00 18.47 483 PHE A O 1
ATOM 810 N N . ILE A 1 107 ? 2.971 9.868 40.699 1.00 17.03 484 ILE A N 1
ATOM 811 C CA . ILE A 1 107 ? 2.242 11.133 40.522 1.00 16.94 484 ILE A CA 1
ATOM 812 C C . ILE A 1 107 ? 1.436 11.115 39.225 1.00 16.36 484 ILE A C 1
ATOM 813 O O . ILE A 1 107 ? 0.227 11.318 39.222 1.00 15.34 484 ILE A O 1
ATOM 818 N N . GLY A 1 108 ? 2.128 10.886 38.117 1.00 16.05 485 GLY A N 1
ATOM 819 C CA . GLY A 1 108 ? 1.495 10.932 36.812 1.00 16.63 485 GLY A CA 1
ATOM 820 C C . GLY A 1 108 ? 2.388 10.415 35.711 1.00 16.64 485 GLY A C 1
ATOM 821 O O . GLY A 1 108 ? 3.564 10.150 35.931 1.00 15.34 485 GLY A O 1
ATOM 822 N N . GLU A 1 109 ? 1.817 10.288 34.518 1.00 17.17 486 GLU A N 1
ATOM 823 C CA . GLU A 1 109 ? 2.554 9.773 33.372 1.00 18.08 486 GLU A CA 1
ATOM 824 C C . GLU A 1 109 ? 2.062 10.375 32.060 1.00 18.78 486 GLU A C 1
ATOM 825 O O . GLU A 1 109 ? 1.067 11.106 32.016 1.00 18.04 486 GLU A O 1
ATOM 831 N N . THR A 1 110 ? 2.806 10.074 31.005 1.00 19.88 487 THR A N 1
ATOM 832 C CA . THR A 1 110 ? 2.417 10.357 29.631 1.00 20.56 487 THR A CA 1
ATOM 833 C C . THR A 1 110 ? 3.035 9.278 28.749 1.00 21.68 487 THR A C 1
ATOM 834 O O . THR A 1 110 ? 4.087 8.719 29.091 1.00 19.77 487 THR A O 1
ATOM 838 N N . ARG A 1 111 ? 2.373 9.000 27.625 1.00 23.11 488 ARG A N 1
ATOM 839 C CA . ARG A 1 111 ? 2.803 7.965 26.678 1.00 24.69 488 ARG A CA 1
ATOM 840 C C . ARG A 1 111 ? 2.895 8.517 25.263 1.00 24.61 488 ARG A C 1
ATOM 841 O O . ARG A 1 111 ? 2.106 9.372 24.861 1.00 22.82 488 ARG A O 1
ATOM 849 N N . PHE A 1 112 ? 3.866 8.012 24.512 1.00 24.17 489 PHE A N 1
ATOM 850 C CA . PHE A 1 112 ? 4.073 8.449 23.143 1.00 25.09 489 PHE A CA 1
ATOM 851 C C . PHE A 1 112 ? 4.455 7.270 22.251 1.00 23.90 489 PHE A C 1
ATOM 852 O O . PHE A 1 112 ? 5.442 6.589 22.504 1.00 22.65 489 PHE A O 1
ATOM 860 N N . SER A 1 113 ? 3.663 7.034 21.211 1.00 24.51 490 SER A N 1
ATOM 861 C CA . SER A 1 113 ? 3.956 5.978 20.242 1.00 24.84 490 SER A CA 1
ATOM 862 C C . SER A 1 113 ? 5.150 6.384 19.374 1.00 24.66 490 SER A C 1
ATOM 863 O O . SER A 1 113 ? 5.155 7.456 18.745 1.00 24.29 490 SER A O 1
ATOM 866 N N . LEU A 1 114 ? 6.155 5.519 19.335 1.00 23.71 491 LEU A N 1
ATOM 867 C CA . LEU A 1 114 ? 7.397 5.819 18.626 1.00 24.54 491 LEU A CA 1
ATOM 868 C C . LEU A 1 114 ? 7.261 5.794 17.097 1.00 24.80 491 LEU A C 1
ATOM 869 O O . LEU A 1 114 ? 8.151 6.262 16.393 1.00 23.61 491 LEU A O 1
ATOM 874 N N . LYS A 1 115 ? 6.147 5.265 16.592 1.00 27.15 492 LYS A N 1
ATOM 875 C CA . LYS A 1 115 ? 5.820 5.344 15.155 1.00 29.03 492 LYS A CA 1
ATOM 876 C C . LYS A 1 115 ? 5.729 6.798 14.676 1.00 30.10 492 LYS A C 1
ATOM 877 O O . LYS A 1 115 ? 6.046 7.109 13.528 1.00 30.31 492 LYS A O 1
ATOM 881 N N . LYS A 1 116 ? 5.272 7.678 15.557 1.00 31.26 493 LYS A N 1
ATOM 882 C CA . LYS A 1 116 ? 5.009 9.065 15.185 1.00 33.14 493 LYS A CA 1
ATOM 883 C C . LYS A 1 116 ? 6.285 9.881 15.058 1.00 33.54 493 LYS A C 1
ATOM 884 O O . LYS A 1 116 ? 6.291 10.906 14.375 1.00 33.48 493 LYS A O 1
ATOM 890 N N . LEU A 1 117 ? 7.366 9.424 15.692 1.00 32.99 494 LEU A N 1
ATOM 891 C CA . LEU A 1 117 ? 8.666 10.071 15.514 1.00 33.35 494 LEU A CA 1
ATOM 892 C C . LEU A 1 117 ? 9.204 9.854 14.102 1.00 33.62 494 LEU A C 1
ATOM 893 O O . LEU A 1 117 ? 9.045 8.780 13.529 1.00 33.60 494 LEU A O 1
ATOM 898 N N . LYS A 1 118 ? 9.834 10.889 13.557 1.00 33.94 495 LYS A N 1
ATOM 899 C CA . LYS A 1 118 ? 10.517 10.802 12.270 1.00 34.77 495 LYS A CA 1
ATOM 900 C C . LYS A 1 118 ? 12.013 10.791 12.515 1.00 33.17 495 LYS A C 1
ATOM 901 O O . LYS A 1 118 ? 12.518 11.555 13.338 1.00 32.15 495 LYS A O 1
ATOM 905 N N . ALA A 1 119 ? 12.709 9.914 11.797 1.00 32.43 496 ALA A N 1
ATOM 906 C CA . ALA A 1 119 ? 14.160 9.762 11.917 1.00 32.30 496 ALA A CA 1
ATOM 907 C C . ALA A 1 119 ? 14.893 11.089 11.728 1.00 31.52 496 ALA A C 1
ATOM 908 O O . ALA A 1 119 ? 14.655 11.804 10.759 1.00 31.82 496 ALA A O 1
ATOM 910 N N . ASN A 1 120 ? 15.782 11.399 12.667 1.00 31.22 497 ASN A N 1
ATOM 911 C CA . ASN A 1 120 ? 16.636 12.589 12.610 1.00 31.63 497 ASN A CA 1
ATOM 912 C C . ASN A 1 120 ? 15.882 13.921 12.662 1.00 30.97 497 ASN A C 1
ATOM 913 O O . ASN A 1 120 ? 16.362 14.937 12.150 1.00 31.69 497 ASN A O 1
ATOM 918 N N . GLN A 1 121 ? 14.709 13.908 13.295 1.00 30.61 498 GLN A N 1
ATOM 919 C CA . GLN A 1 121 ? 13.884 15.110 13.455 1.00 30.97 498 GLN A CA 1
ATOM 920 C C . GLN A 1 121 ? 13.478 15.234 14.919 1.00 28.38 498 GLN A C 1
ATOM 921 O O . GLN A 1 121 ? 12.665 14.462 15.404 1.00 26.53 498 GLN A O 1
ATOM 927 N N . ARG A 1 122 ? 14.062 16.201 15.617 1.00 27.31 499 ARG A N 1
ATOM 928 C CA . ARG A 1 122 ? 13.802 16.380 17.044 1.00 25.81 499 ARG A CA 1
ATOM 929 C C . ARG A 1 122 ? 12.390 16.882 17.278 1.00 25.54 499 ARG A C 1
ATOM 930 O O . ARG A 1 122 ? 11.970 17.831 16.632 1.00 24.94 499 ARG A O 1
ATOM 938 N N . LYS A 1 123 ? 11.672 16.243 18.204 1.00 25.30 500 LYS A N 1
ATOM 939 C CA . LYS A 1 123 ? 10.343 16.685 18.625 1.00 25.78 500 LYS A CA 1
ATOM 940 C C . LYS A 1 123 ? 10.350 17.102 20.096 1.00 24.27 500 LYS A C 1
ATOM 941 O O . LYS A 1 123 ? 10.720 16.317 20.969 1.00 22.80 500 LYS A O 1
ATOM 947 N N . ASN A 1 124 ? 9.918 18.332 20.355 1.00 23.50 501 ASN A N 1
ATOM 948 C CA . ASN A 1 124 ? 9.855 18.874 21.708 1.00 23.38 501 ASN A CA 1
ATOM 949 C C . ASN A 1 124 ? 8.439 18.746 22.254 1.00 23.04 501 ASN A C 1
ATOM 950 O O . ASN A 1 124 ? 7.458 18.888 21.520 1.00 21.98 501 ASN A O 1
ATOM 955 N N . PHE A 1 125 ? 8.342 18.465 23.547 1.00 22.85 502 PHE A N 1
ATOM 956 C CA . PHE A 1 125 ? 7.065 18.247 24.200 1.00 23.44 502 PHE A CA 1
ATOM 957 C C . PHE A 1 125 ? 6.912 19.144 25.424 1.00 23.89 502 PHE A C 1
ATOM 958 O O . PHE A 1 125 ? 7.866 19.346 26.184 1.00 21.90 502 PHE A O 1
ATOM 966 N N . ASN A 1 126 ? 5.694 19.646 25.615 1.00 24.80 503 ASN A N 1
ATOM 967 C CA . ASN A 1 126 ? 5.297 20.308 26.850 1.00 27.33 503 ASN A CA 1
ATOM 968 C C . ASN A 1 126 ? 3.870 19.888 27.181 1.00 27.36 503 ASN A C 1
ATOM 969 O O . ASN A 1 126 ? 2.910 20.476 26.679 1.00 27.50 503 ASN A O 1
ATOM 974 N N . ILE A 1 127 ? 3.748 18.855 28.017 1.00 27.31 504 ILE A N 1
ATOM 975 C CA . ILE A 1 127 ? 2.467 18.178 28.267 1.00 27.58 504 ILE A CA 1
ATOM 976 C C . ILE A 1 127 ? 2.091 18.231 29.743 1.00 27.55 504 ILE A C 1
ATOM 977 O O . ILE A 1 127 ? 2.915 18.575 30.592 1.00 27.70 504 ILE A O 1
ATOM 982 N N . CYS A 1 128 ? 0.843 17.880 30.032 1.00 26.88 505 CYS A N 1
ATOM 983 C CA . CYS A 1 128 ? 0.377 17.721 31.402 1.00 27.27 505 CYS A CA 1
ATOM 984 C C . CYS A 1 128 ? 0.284 16.241 31.721 1.00 23.57 505 CYS A C 1
ATOM 985 O O . CYS A 1 128 ? -0.174 15.446 30.902 1.00 21.84 505 CYS A O 1
ATOM 988 N N . LEU A 1 129 ? 0.710 15.874 32.923 1.00 21.90 506 LEU A N 1
ATOM 989 C CA . LEU A 1 129 ? 0.720 14.476 33.328 1.00 21.38 506 LEU A CA 1
ATOM 990 C C . LEU A 1 129 ? -0.698 13.983 33.578 1.00 21.46 506 LEU A C 1
ATOM 991 O O . LEU A 1 129 ? -1.591 14.774 33.913 1.00 20.43 506 LEU A O 1
ATOM 996 N N . GLU A 1 130 ? -0.894 12.678 33.397 1.00 21.82 507 GLU A N 1
ATOM 997 C CA . GLU A 1 130 ? -2.178 12.031 33.649 1.00 23.13 507 GLU A CA 1
ATOM 998 C C . GLU A 1 130 ? -2.008 10.705 34.371 1.00 22.20 507 GLU A C 1
ATOM 999 O O . GLU A 1 130 ? -0.933 10.103 34.369 1.00 20.23 507 GLU A O 1
ATOM 1005 N N . ARG A 1 131 ? -3.096 10.258 34.984 1.00 21.63 508 ARG A N 1
ATOM 1006 C CA . ARG A 1 131 ? -3.153 8.946 35.589 1.00 21.47 508 ARG A CA 1
ATOM 1007 C C . ARG A 1 131 ? -4.034 8.067 34.708 1.00 22.78 508 ARG A C 1
ATOM 1008 O O . ARG A 1 131 ? -5.027 8.526 34.156 1.00 21.41 508 ARG A O 1
ATOM 1016 N N . VAL A 1 132 ? -3.621 6.813 34.570 1.00 25.53 509 VAL A N 1
ATOM 1017 C CA . VAL A 1 132 ? -4.307 5.818 33.778 1.00 27.84 509 VAL A CA 1
ATOM 1018 C C . VAL A 1 132 ? -4.819 4.723 34.712 1.00 29.18 509 VAL A C 1
ATOM 1019 O O . VAL A 1 132 ? -5.892 4.179 34.470 1.00 33.27 509 VAL A O 1
#

B-factor: mean 25.17, std 9.41, range [13.44, 82.7]

Organism: Rattus norvegicus (NCBI:txid10116)

Foldseek 3Di:
DQWKWKWKWAQQAVQLKIKIFGFKIGQHDDDDPQFFQWKKKKKAKPPDPPPLRIDIFDTHHHDSIDGRRDIDMNGNHHPVSLQPIKIKMWMWGQGDPRRIDTRFIDIGRSVPDDHGDMDIDIGGGHDD